Protein AF-A0A9X0L647-F1 (afdb_monomer)

Sequence (159 aa):
MLLALYCLAAAATTEWQEYRSWADMGSYLSLTDFAAWNMASSQQAVLLLTVPSVVLTALVLALFRYLPVSVPRGPLWVVLACHIVVWAAFILARVPLAAVVSQSELVNLLLQSDWMRKLTLLIEAPMAVYMAYRAYGANLWHAQPASLLRTRGNTPAMS

Mean predicted aligned error: 12.25 Å

Organism: Solirubrum puertoriconensis (NCBI:txid1751427)

Radius of gyration: 24.11 Å; Cα contacts (8 Å, |Δi|>4): 67; chains: 1; bounding box: 54×27×94 Å

Nearest PDB structures (foldseek):
  4k0d-assembly1_B  TM=5.404E-01  e=2.323E+00  Anaeromyxobacter dehalogenans 2CP-C
  7w53-assembly1_R  TM=3.813E-01  e=9.396E+00  Homo sapiens

Structure (mmCIF, N/CA/C/O backbone):
data_AF-A0A9X0L647-F1
#
_entry.id   AF-A0A9X0L647-F1
#
loop_
_atom_site.group_PDB
_atom_site.id
_atom_site.type_symbol
_atom_site.label_atom_id
_atom_site.label_alt_id
_atom_site.label_comp_id
_atom_site.label_asym_id
_atom_site.label_entity_id
_atom_site.label_seq_id
_atom_site.pdbx_PDB_ins_code
_atom_site.Cartn_x
_atom_site.Cartn_y
_atom_site.Cartn_z
_atom_site.occupancy
_atom_site.B_iso_or_equiv
_atom_site.auth_seq_id
_atom_site.auth_comp_id
_atom_site.auth_asym_id
_atom_site.auth_atom_id
_atom_site.pdbx_PDB_model_num
ATOM 1 N N . MET A 1 1 ? -5.426 -3.905 11.766 1.00 62.47 1 MET A N 1
ATOM 2 C CA . MET A 1 1 ? -4.130 -3.330 12.193 1.00 62.47 1 MET A CA 1
ATOM 3 C C . MET A 1 1 ? -2.961 -4.213 11.775 1.00 62.47 1 MET A C 1
ATOM 5 O O . MET A 1 1 ? -2.171 -3.749 10.973 1.00 62.47 1 MET A O 1
ATOM 9 N N . LEU A 1 2 ? -2.892 -5.480 12.212 1.00 69.00 2 LEU A N 1
ATOM 10 C CA . LEU A 1 2 ? -1.831 -6.424 11.810 1.00 69.00 2 LEU A CA 1
ATOM 11 C C . LEU A 1 2 ? -1.639 -6.528 10.289 1.00 69.00 2 LEU A C 1
ATOM 13 O O . LEU A 1 2 ? -0.510 -6.449 9.833 1.00 69.00 2 LEU A O 1
ATOM 17 N N . LEU A 1 3 ? -2.721 -6.617 9.504 1.00 60.84 3 LEU A N 1
ATOM 18 C CA . LEU A 1 3 ? -2.606 -6.693 8.043 1.00 60.84 3 LEU A CA 1
ATOM 19 C C . LEU A 1 3 ? -2.092 -5.390 7.404 1.00 60.84 3 LEU A C 1
ATOM 21 O O . LEU A 1 3 ? -1.270 -5.448 6.503 1.00 60.84 3 LEU A O 1
ATOM 25 N N . ALA A 1 4 ? -2.528 -4.223 7.890 1.00 59.56 4 ALA A N 1
ATOM 26 C CA . ALA A 1 4 ? -2.038 -2.931 7.399 1.00 59.56 4 ALA A CA 1
ATOM 27 C C . ALA A 1 4 ? -0.556 -2.720 7.757 1.00 59.56 4 ALA A C 1
ATOM 29 O O . ALA A 1 4 ? 0.229 -2.278 6.927 1.00 59.56 4 ALA A O 1
ATOM 30 N N . LEU A 1 5 ? -0.153 -3.113 8.972 1.00 64.81 5 LEU A N 1
ATOM 31 C CA . LEU A 1 5 ? 1.247 -3.101 9.402 1.00 64.81 5 LEU A CA 1
ATOM 32 C C . LEU A 1 5 ? 2.090 -4.112 8.623 1.00 64.81 5 LEU A C 1
ATOM 34 O O . LEU A 1 5 ? 3.225 -3.810 8.284 1.00 64.81 5 LEU A O 1
ATOM 38 N N . TYR A 1 6 ? 1.533 -5.281 8.304 1.00 66.94 6 TYR A N 1
ATOM 39 C CA . TYR A 1 6 ? 2.175 -6.260 7.433 1.00 66.94 6 TYR A CA 1
ATOM 40 C C . TYR A 1 6 ? 2.363 -5.705 6.020 1.00 66.94 6 TYR A C 1
ATOM 42 O O . TYR A 1 6 ? 3.455 -5.817 5.482 1.00 66.94 6 TYR A O 1
ATOM 50 N N . CYS A 1 7 ? 1.350 -5.054 5.439 1.00 62.91 7 CYS A N 1
ATOM 51 C CA . CYS A 1 7 ? 1.466 -4.438 4.114 1.00 62.91 7 CYS A CA 1
ATOM 52 C C . CYS A 1 7 ? 2.490 -3.294 4.112 1.00 62.91 7 CYS A C 1
ATOM 54 O O . CYS A 1 7 ? 3.290 -3.197 3.186 1.00 62.91 7 CYS A O 1
ATOM 56 N N . LEU A 1 8 ? 2.532 -2.487 5.177 1.00 64.94 8 LEU A N 1
ATOM 57 C CA . LEU A 1 8 ? 3.542 -1.445 5.356 1.00 64.94 8 LEU A CA 1
ATOM 58 C C . LEU A 1 8 ? 4.953 -2.032 5.501 1.00 64.94 8 LEU A C 1
ATOM 60 O O . LEU A 1 8 ? 5.880 -1.563 4.848 1.00 64.94 8 LEU A O 1
ATOM 64 N N . ALA A 1 9 ? 5.119 -3.059 6.337 1.00 65.62 9 ALA A N 1
ATOM 65 C CA . ALA A 1 9 ? 6.399 -3.727 6.544 1.00 65.62 9 ALA A CA 1
ATOM 66 C C . ALA A 1 9 ? 6.879 -4.417 5.263 1.00 65.62 9 ALA A C 1
ATOM 68 O O . ALA A 1 9 ? 8.030 -4.238 4.883 1.00 65.62 9 ALA A O 1
ATOM 69 N N . ALA A 1 10 ? 5.993 -5.133 4.567 1.00 63.88 10 ALA A N 1
ATOM 70 C CA . ALA A 1 10 ? 6.282 -5.754 3.282 1.00 63.88 10 ALA A CA 1
ATOM 71 C C . ALA A 1 10 ? 6.731 -4.698 2.265 1.00 63.88 10 ALA A C 1
ATOM 73 O O . ALA A 1 10 ? 7.796 -4.847 1.668 1.00 63.88 10 ALA A O 1
ATOM 74 N N . ALA A 1 11 ? 5.997 -3.589 2.133 1.00 63.75 11 ALA A N 1
ATOM 75 C CA . ALA A 1 11 ? 6.387 -2.487 1.261 1.00 63.75 11 ALA A CA 1
ATOM 76 C C . ALA A 1 11 ? 7.762 -1.914 1.639 1.00 63.75 11 ALA A C 1
ATOM 78 O O . ALA A 1 11 ? 8.634 -1.832 0.783 1.00 63.75 11 ALA A O 1
ATOM 79 N N . ALA A 1 12 ? 8.010 -1.630 2.921 1.00 66.50 12 ALA A N 1
ATOM 80 C CA . ALA A 1 12 ? 9.297 -1.119 3.394 1.00 66.50 12 ALA A CA 1
ATOM 81 C C . ALA A 1 12 ? 10.462 -2.096 3.145 1.00 66.50 12 ALA A C 1
ATOM 83 O O . ALA A 1 12 ? 11.559 -1.672 2.792 1.00 66.50 12 ALA A O 1
ATOM 84 N N . THR A 1 13 ? 10.244 -3.406 3.296 1.00 69.81 13 THR A N 1
ATOM 85 C CA . THR A 1 13 ? 11.272 -4.416 2.999 1.00 69.81 13 THR A CA 1
ATOM 86 C C . THR A 1 13 ? 11.533 -4.567 1.507 1.0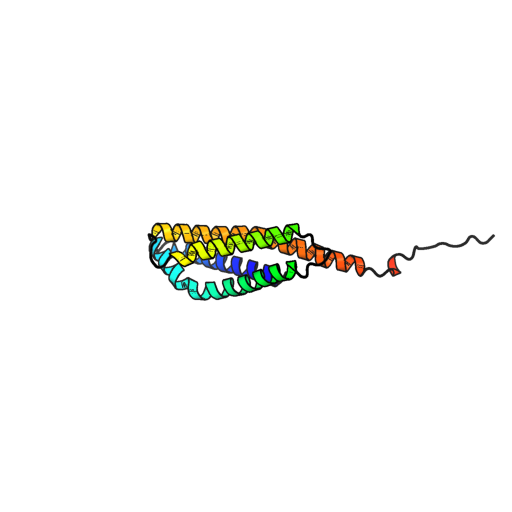0 69.81 13 THR A C 1
ATOM 88 O O . THR A 1 13 ? 12.679 -4.782 1.118 1.00 69.81 13 THR A O 1
ATOM 91 N N . THR A 1 14 ? 10.495 -4.416 0.680 1.00 66.69 14 THR A N 1
ATOM 92 C CA . THR A 1 14 ? 10.632 -4.451 -0.782 1.00 66.69 14 THR A CA 1
ATOM 93 C C . THR A 1 14 ? 11.439 -3.240 -1.243 1.00 66.69 14 THR A C 1
ATOM 95 O O . THR A 1 14 ? 12.410 -3.395 -1.971 1.00 66.69 14 THR A O 1
ATOM 98 N N . GLU A 1 15 ? 11.139 -2.060 -0.695 1.00 65.69 15 GLU A N 1
ATOM 99 C CA . GLU A 1 15 ? 11.904 -0.829 -0.917 1.00 65.69 15 GLU A CA 1
ATOM 100 C C . GLU A 1 15 ? 13.356 -0.944 -0.477 1.00 65.69 15 GLU A C 1
ATOM 102 O O . GLU A 1 15 ? 14.261 -0.531 -1.191 1.00 65.69 15 GLU A O 1
ATOM 107 N N . TRP A 1 16 ? 13.605 -1.515 0.699 1.00 67.44 16 TRP A N 1
ATOM 108 C CA . TRP A 1 16 ? 14.968 -1.703 1.179 1.00 67.44 16 TRP A CA 1
ATOM 109 C C . TRP A 1 16 ? 15.780 -2.615 0.252 1.00 67.44 16 TRP A C 1
ATOM 111 O O . TRP A 1 16 ? 16.954 -2.347 -0.013 1.00 67.44 16 TRP A O 1
ATOM 121 N N . GLN A 1 17 ? 15.162 -3.687 -0.254 1.00 67.94 17 GLN A N 1
ATOM 122 C CA . GLN A 1 17 ? 15.790 -4.568 -1.236 1.00 67.94 17 GLN A CA 1
ATOM 123 C C . GLN A 1 17 ? 16.003 -3.875 -2.583 1.00 67.94 17 GLN A C 1
ATOM 125 O O . GLN A 1 17 ? 17.068 -4.050 -3.171 1.00 67.94 17 GLN A O 1
ATOM 130 N N . GLU A 1 18 ? 15.047 -3.068 -3.043 1.00 67.06 18 GLU A N 1
ATOM 131 C CA . GLU A 1 18 ? 15.184 -2.275 -4.265 1.00 67.06 18 GLU A CA 1
ATOM 132 C C . GLU A 1 18 ? 16.288 -1.221 -4.122 1.00 67.06 18 GLU A C 1
ATOM 134 O O . GLU A 1 18 ? 17.216 -1.208 -4.915 1.00 67.06 18 GLU A O 1
ATOM 139 N N . TYR A 1 19 ? 16.316 -0.413 -3.063 1.00 65.00 19 TYR A N 1
ATOM 140 C CA . TYR A 1 19 ? 17.396 0.558 -2.845 1.00 65.00 19 TYR A CA 1
ATOM 141 C C . TYR A 1 19 ? 18.780 -0.093 -2.763 1.00 65.00 19 TYR A C 1
ATOM 143 O O . TYR A 1 19 ? 19.754 0.464 -3.274 1.00 65.00 19 TYR A O 1
ATOM 151 N N . ARG A 1 20 ? 18.887 -1.276 -2.145 1.00 65.62 20 ARG A N 1
ATOM 152 C CA . ARG A 1 20 ? 20.145 -2.033 -2.144 1.00 65.62 20 ARG A CA 1
ATOM 153 C C . ARG A 1 20 ? 20.520 -2.542 -3.526 1.00 65.62 20 ARG A C 1
ATOM 155 O O . ARG A 1 20 ? 21.684 -2.424 -3.893 1.00 65.62 20 ARG A O 1
ATOM 162 N N . SER A 1 21 ? 19.569 -3.076 -4.290 1.00 65.50 21 SER A N 1
ATOM 163 C CA . SER A 1 21 ? 19.853 -3.525 -5.652 1.00 65.50 21 SER A CA 1
ATOM 164 C C . SER A 1 21 ? 20.239 -2.351 -6.551 1.00 65.50 21 SER A C 1
ATOM 166 O O . SER A 1 21 ? 21.166 -2.488 -7.335 1.00 65.50 21 SER A O 1
ATOM 168 N N . TRP A 1 22 ? 19.640 -1.170 -6.378 1.00 65.38 22 TRP A N 1
ATOM 169 C CA . TRP A 1 22 ? 20.013 0.048 -7.105 1.00 65.38 22 TRP A CA 1
ATOM 170 C C . TRP A 1 22 ? 21.437 0.502 -6.776 1.00 65.38 22 TRP A C 1
ATOM 172 O O . TRP A 1 22 ? 22.185 0.870 -7.680 1.00 65.38 22 TRP A O 1
ATOM 182 N N . ALA A 1 23 ? 21.817 0.470 -5.495 1.00 67.69 23 ALA A N 1
ATOM 183 C CA . ALA A 1 23 ? 23.158 0.846 -5.056 1.00 67.69 23 ALA A CA 1
ATOM 184 C C . ALA A 1 23 ? 24.237 -0.110 -5.592 1.00 67.69 23 ALA A C 1
ATOM 186 O O . ALA A 1 23 ? 25.299 0.354 -6.002 1.00 67.69 23 ALA A O 1
ATOM 187 N N . ASP A 1 24 ? 23.951 -1.415 -5.635 1.00 70.38 24 ASP A N 1
ATOM 188 C CA . ASP A 1 24 ? 24.866 -2.419 -6.193 1.00 70.38 24 ASP A CA 1
ATOM 189 C C . ASP A 1 24 ? 24.887 -2.413 -7.729 1.00 70.38 24 ASP A C 1
ATOM 191 O O . ASP A 1 24 ? 25.919 -2.686 -8.327 1.00 70.38 24 ASP A O 1
ATOM 195 N N . MET A 1 25 ? 23.772 -2.119 -8.400 1.00 67.25 25 MET A N 1
ATOM 196 C CA . MET A 1 25 ? 23.664 -2.243 -9.861 1.00 67.25 25 MET A CA 1
ATOM 197 C C . MET A 1 25 ? 23.998 -0.959 -10.618 1.00 67.25 25 MET A C 1
ATOM 199 O O . MET A 1 25 ? 24.391 -1.029 -11.783 1.00 67.25 25 MET A O 1
ATOM 203 N N . GLY A 1 26 ? 23.881 0.208 -9.978 1.00 64.00 26 GLY A N 1
ATOM 204 C CA . GLY A 1 26 ? 24.077 1.511 -10.623 1.00 64.00 26 GLY A CA 1
ATOM 205 C C . GLY A 1 26 ? 25.490 1.753 -11.167 1.00 64.00 26 GLY A C 1
ATOM 206 O O . GLY A 1 26 ? 25.680 2.626 -12.008 1.00 64.00 26 GLY A O 1
ATOM 207 N N . SER A 1 27 ? 26.478 0.978 -10.721 1.00 70.44 27 SER A N 1
ATOM 208 C CA . SER A 1 27 ? 27.868 1.034 -11.185 1.00 70.44 27 SER A CA 1
ATOM 209 C C . SER A 1 27 ? 28.155 0.154 -12.409 1.00 70.44 27 SER A C 1
ATOM 211 O O . SER A 1 27 ? 29.192 0.354 -13.043 1.00 70.44 27 SER A O 1
ATOM 213 N N . TYR A 1 28 ? 27.275 -0.794 -12.763 1.00 72.75 28 TYR A N 1
ATOM 214 C CA . TYR A 1 28 ? 27.551 -1.795 -13.811 1.00 72.75 28 TYR A CA 1
ATOM 215 C C . TYR A 1 28 ? 26.424 -1.986 -14.840 1.00 72.75 28 TYR A C 1
ATOM 217 O O . TYR A 1 28 ? 26.662 -2.604 -15.876 1.00 72.75 28 TYR A O 1
ATOM 225 N N . LEU A 1 29 ? 25.210 -1.486 -14.581 1.00 74.44 29 LEU A N 1
ATOM 226 C CA . LEU A 1 29 ? 24.047 -1.627 -15.463 1.00 74.44 29 LEU A CA 1
ATOM 227 C C . LEU A 1 29 ? 23.594 -0.273 -16.013 1.00 74.44 29 LEU A C 1
ATOM 229 O O . LEU A 1 29 ? 23.500 0.717 -15.287 1.00 74.44 29 LEU A O 1
ATOM 233 N N . SER A 1 30 ? 23.260 -0.242 -17.305 1.00 76.25 30 SER A N 1
ATOM 234 C CA . SER A 1 30 ? 22.558 0.898 -17.891 1.00 76.25 30 SER A CA 1
ATOM 235 C C . SER A 1 30 ? 21.128 0.991 -17.330 1.00 76.25 30 SER A C 1
ATOM 237 O O . SER A 1 30 ? 20.536 -0.016 -16.939 1.00 76.25 30 SER A O 1
ATOM 239 N N . LEU A 1 31 ? 20.533 2.191 -17.323 1.00 68.38 31 LEU A N 1
ATOM 240 C CA . LEU A 1 31 ? 19.134 2.414 -16.902 1.00 68.38 31 LEU A CA 1
ATOM 241 C C . LEU A 1 31 ? 18.134 1.491 -17.627 1.00 68.38 31 LEU A C 1
ATOM 243 O O . LEU A 1 31 ? 17.144 1.053 -17.043 1.00 68.38 31 LEU A O 1
ATOM 247 N N . THR A 1 32 ? 18.406 1.178 -18.894 1.00 67.69 32 THR A N 1
ATOM 248 C CA . THR A 1 32 ? 17.612 0.268 -19.728 1.00 67.69 32 THR A CA 1
ATOM 249 C C . THR A 1 32 ? 17.732 -1.189 -19.292 1.00 67.69 32 THR A C 1
ATOM 251 O O . THR A 1 32 ? 16.714 -1.869 -19.157 1.00 67.69 32 THR A O 1
ATOM 254 N N . ASP A 1 33 ? 18.945 -1.660 -19.003 1.00 70.94 33 ASP A N 1
ATOM 255 C CA . ASP A 1 33 ? 19.161 -3.036 -18.540 1.00 70.94 33 ASP A CA 1
ATOM 256 C C . ASP A 1 33 ? 18.598 -3.236 -17.130 1.00 70.94 33 ASP A C 1
ATOM 258 O O . ASP A 1 33 ? 18.047 -4.289 -16.810 1.00 70.94 33 ASP A O 1
ATOM 262 N N . PHE A 1 34 ? 18.655 -2.188 -16.306 1.00 68.94 34 PHE A N 1
ATOM 263 C CA . PHE A 1 34 ? 18.034 -2.164 -14.991 1.00 68.94 34 PHE A CA 1
ATOM 264 C C . PHE A 1 34 ? 16.506 -2.312 -15.071 1.00 68.94 34 PHE A C 1
ATOM 266 O O . PHE A 1 34 ? 15.917 -3.119 -14.352 1.00 68.94 34 PHE A O 1
ATOM 273 N N . ALA A 1 35 ? 15.853 -1.585 -15.981 1.00 67.12 35 ALA A N 1
ATOM 274 C CA . ALA A 1 35 ? 14.412 -1.691 -16.199 1.00 67.12 35 ALA A CA 1
ATOM 275 C C . ALA A 1 35 ? 13.997 -3.091 -16.680 1.00 67.12 35 ALA A C 1
ATOM 277 O O . ALA A 1 35 ? 13.010 -3.648 -16.193 1.00 67.12 35 ALA A O 1
ATOM 278 N N . ALA A 1 36 ? 14.773 -3.679 -17.595 1.00 70.56 36 ALA A N 1
ATOM 279 C CA . ALA A 1 36 ? 14.551 -5.037 -18.081 1.00 70.56 36 ALA A CA 1
ATOM 280 C C . ALA A 1 36 ? 14.733 -6.084 -16.967 1.00 70.56 36 ALA A C 1
ATOM 282 O O . ALA A 1 36 ? 13.895 -6.977 -16.818 1.00 70.56 36 ALA A O 1
ATOM 283 N N . TRP A 1 37 ? 15.773 -5.942 -16.138 1.00 71.38 37 TRP A N 1
ATOM 284 C CA . TRP A 1 37 ? 16.008 -6.800 -14.976 1.00 71.38 37 TRP A CA 1
ATOM 285 C C . TRP A 1 37 ? 14.879 -6.692 -13.945 1.00 71.38 37 TRP A C 1
ATOM 287 O O . TRP A 1 37 ? 14.360 -7.712 -13.489 1.00 71.38 37 TRP A O 1
ATOM 297 N N . ASN A 1 38 ? 14.438 -5.473 -13.623 1.00 67.12 38 ASN A N 1
ATOM 298 C CA . ASN A 1 38 ? 13.369 -5.248 -12.654 1.00 67.12 38 ASN A CA 1
ATOM 299 C C . ASN A 1 38 ? 12.030 -5.828 -13.156 1.00 67.12 38 ASN A C 1
ATOM 301 O O . ASN A 1 38 ? 11.312 -6.505 -12.420 1.00 67.12 38 ASN A O 1
ATOM 305 N N . MET A 1 39 ? 11.730 -5.672 -14.450 1.00 66.44 39 MET A N 1
ATOM 306 C CA . MET A 1 39 ? 10.568 -6.297 -15.092 1.00 66.44 39 MET A CA 1
ATOM 307 C C . MET A 1 39 ? 10.608 -7.831 -14.993 1.00 66.44 39 MET A C 1
ATOM 309 O O . MET A 1 39 ? 9.593 -8.431 -14.628 1.00 66.44 39 MET A O 1
ATOM 313 N N . ALA A 1 40 ? 11.766 -8.452 -15.245 1.00 67.75 40 ALA A N 1
ATOM 314 C CA . ALA A 1 40 ? 11.955 -9.905 -15.188 1.00 67.75 40 ALA A CA 1
ATOM 315 C C . ALA A 1 40 ? 11.916 -10.474 -13.755 1.00 67.75 40 ALA A C 1
ATOM 317 O O . ALA A 1 40 ? 11.349 -11.540 -13.526 1.00 67.75 40 ALA A O 1
ATOM 318 N N . SER A 1 41 ? 12.470 -9.748 -12.782 1.00 62.50 41 SER A N 1
ATOM 319 C CA . SER A 1 41 ? 12.499 -10.122 -11.359 1.00 62.50 41 SER A CA 1
ATOM 320 C C . SER A 1 41 ? 11.131 -9.958 -10.669 1.00 62.50 41 SER A C 1
ATOM 322 O O . SER A 1 41 ? 10.795 -10.679 -9.727 1.00 62.50 41 SER A O 1
ATOM 324 N N . SER A 1 42 ? 10.284 -9.046 -11.164 1.00 57.41 42 SER A N 1
ATOM 325 C CA . SER A 1 42 ? 9.077 -8.604 -10.448 1.00 57.41 42 SER A CA 1
ATOM 326 C C . SER A 1 42 ? 7.958 -9.643 -10.274 1.00 57.41 42 SER A C 1
ATOM 328 O O . SER A 1 42 ? 7.045 -9.405 -9.484 1.00 57.41 42 SER A O 1
ATOM 330 N N . GLN A 1 43 ? 7.981 -10.795 -10.956 1.00 58.09 43 GLN A N 1
ATOM 331 C CA . GLN A 1 43 ? 6.845 -11.736 -10.940 1.00 58.09 43 GLN A CA 1
ATOM 332 C C . GLN A 1 43 ? 6.528 -12.319 -9.552 1.00 58.09 43 GLN A C 1
ATOM 334 O O . GLN A 1 43 ? 5.354 -12.459 -9.209 1.00 58.09 43 GLN A O 1
ATOM 339 N N . GLN A 1 44 ? 7.536 -12.629 -8.731 1.00 57.34 44 GLN A N 1
ATOM 340 C CA . GLN A 1 44 ? 7.301 -13.195 -7.393 1.00 57.34 44 GLN A CA 1
ATOM 341 C C . GLN A 1 44 ? 6.914 -12.122 -6.365 1.00 57.34 44 GLN A C 1
ATOM 343 O O . GLN A 1 44 ? 6.026 -12.345 -5.540 1.00 57.34 44 GLN A O 1
ATOM 348 N N . ALA A 1 45 ? 7.513 -10.931 -6.458 1.00 57.16 45 ALA A N 1
A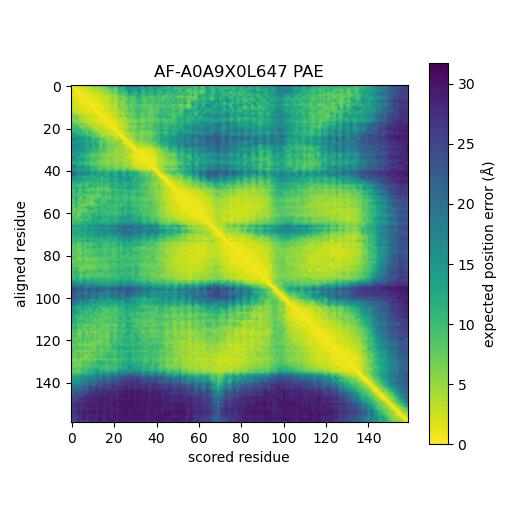TOM 349 C CA . ALA A 1 45 ? 7.204 -9.802 -5.580 1.00 57.16 45 ALA A CA 1
ATOM 350 C C . ALA A 1 45 ? 5.766 -9.285 -5.776 1.00 57.16 45 ALA A C 1
ATOM 352 O O . ALA A 1 45 ? 5.113 -8.877 -4.814 1.00 57.16 45 ALA A O 1
ATOM 353 N N . VAL A 1 46 ? 5.238 -9.362 -7.005 1.00 64.06 46 VAL A N 1
ATOM 354 C CA . VAL A 1 46 ? 3.856 -8.970 -7.319 1.00 64.06 46 VAL A CA 1
ATOM 355 C C . VAL A 1 46 ? 2.854 -9.793 -6.513 1.00 64.06 46 VAL A C 1
ATOM 357 O O . VAL A 1 46 ? 1.989 -9.216 -5.869 1.00 64.06 46 VAL A O 1
ATOM 360 N N . LEU A 1 47 ? 2.978 -11.120 -6.457 1.00 66.62 47 LEU A N 1
ATOM 361 C CA . LEU A 1 47 ? 2.019 -11.944 -5.706 1.00 66.62 47 LEU A CA 1
ATOM 362 C C . LEU A 1 47 ? 2.056 -11.659 -4.198 1.00 66.62 47 LEU A C 1
ATOM 364 O O . LEU A 1 47 ? 1.003 -11.555 -3.567 1.00 66.62 47 LEU A O 1
ATOM 368 N N . LEU A 1 48 ? 3.255 -11.471 -3.643 1.00 68.00 48 LEU A N 1
ATOM 369 C CA . LEU A 1 48 ? 3.470 -11.184 -2.223 1.00 68.00 48 LEU A CA 1
ATOM 370 C C . LEU A 1 48 ? 2.902 -9.834 -1.770 1.00 68.00 48 LEU A C 1
ATOM 372 O O . LEU A 1 48 ? 2.587 -9.690 -0.594 1.00 68.00 48 LEU A O 1
ATOM 376 N N . LEU A 1 49 ? 2.729 -8.867 -2.673 1.00 66.19 49 LEU A N 1
ATOM 377 C CA . LEU A 1 49 ? 2.170 -7.547 -2.354 1.00 66.19 49 LEU A CA 1
ATOM 378 C C . LEU A 1 49 ? 0.724 -7.389 -2.827 1.00 66.19 49 LEU A C 1
A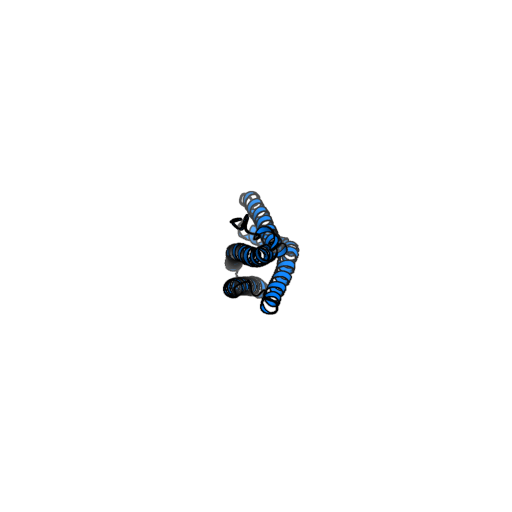TOM 380 O O . LEU A 1 49 ? -0.109 -6.835 -2.106 1.00 66.19 49 LEU A O 1
ATOM 384 N N . THR A 1 50 ? 0.394 -7.901 -4.010 1.00 73.69 50 THR A N 1
ATOM 385 C CA . THR A 1 50 ? -0.944 -7.790 -4.594 1.00 73.69 50 THR A CA 1
ATOM 386 C C . THR A 1 50 ? -1.957 -8.601 -3.798 1.00 73.69 50 THR A C 1
ATOM 388 O O . THR A 1 50 ? -3.025 -8.073 -3.499 1.00 73.69 50 THR A O 1
ATOM 391 N N . VAL A 1 51 ? -1.642 -9.837 -3.387 1.00 75.19 51 VAL A N 1
ATOM 392 C CA . VAL A 1 51 ? -2.597 -10.666 -2.629 1.00 75.19 51 VAL A CA 1
ATOM 393 C C . VAL A 1 51 ? -2.966 -10.010 -1.288 1.00 75.19 51 VAL A C 1
ATOM 395 O O . VAL A 1 51 ? -4.161 -9.803 -1.056 1.00 75.19 51 VAL A O 1
ATOM 398 N N . PRO A 1 52 ? -2.013 -9.583 -0.433 1.00 74.56 52 PRO A N 1
ATOM 399 C CA . PRO A 1 52 ? -2.354 -8.850 0.787 1.00 74.56 52 PRO A CA 1
ATOM 400 C C . PRO A 1 52 ? -3.098 -7.540 0.524 1.00 74.56 52 PRO A C 1
ATOM 402 O O . PRO A 1 52 ? -4.023 -7.224 1.267 1.00 74.56 52 PRO A O 1
ATOM 405 N N . SER A 1 53 ? -2.766 -6.815 -0.549 1.00 75.25 53 SER A N 1
ATOM 406 C CA . SER A 1 53 ? -3.451 -5.566 -0.914 1.00 75.25 53 SER A CA 1
ATOM 407 C C . SER A 1 53 ? -4.910 -5.793 -1.326 1.00 75.25 53 SER A C 1
ATOM 409 O O . SER A 1 53 ? -5.791 -5.016 -0.950 1.00 75.25 53 SER A O 1
ATOM 411 N N . VAL A 1 54 ? -5.210 -6.880 -2.049 1.00 82.06 54 VAL A N 1
ATOM 412 C CA . VAL A 1 54 ? -6.592 -7.288 -2.366 1.00 82.06 54 VAL A CA 1
ATOM 413 C C . VAL A 1 54 ? -7.354 -7.608 -1.085 1.00 82.06 54 VAL A C 1
ATOM 415 O O . VAL A 1 54 ? -8.454 -7.093 -0.881 1.00 82.06 54 VAL A O 1
ATOM 418 N N . VAL A 1 55 ? -6.758 -8.405 -0.193 1.00 82.62 55 VAL A N 1
ATOM 419 C CA . VAL A 1 55 ? -7.373 -8.758 1.095 1.00 82.62 55 VAL A CA 1
ATOM 420 C C . VAL A 1 55 ? -7.617 -7.505 1.938 1.00 82.62 55 VAL A C 1
ATOM 422 O O . VAL A 1 55 ? -8.700 -7.340 2.495 1.00 82.62 55 VAL A O 1
ATOM 425 N N . LEU A 1 56 ? -6.653 -6.586 1.990 1.00 80.31 56 LEU A N 1
ATOM 426 C CA . LEU A 1 56 ? -6.779 -5.321 2.707 1.00 80.31 56 LEU A CA 1
ATOM 427 C C . LEU A 1 56 ? -7.909 -4.464 2.128 1.00 80.31 56 LEU A C 1
ATOM 429 O O . LEU A 1 56 ? -8.735 -3.961 2.884 1.00 80.31 56 LEU A O 1
ATOM 433 N N . THR A 1 57 ? -8.016 -4.381 0.798 1.00 85.12 57 THR A N 1
ATOM 434 C CA . THR A 1 57 ? -9.115 -3.679 0.114 1.00 85.12 57 THR A CA 1
ATOM 435 C C . THR A 1 57 ? -10.471 -4.278 0.490 1.00 85.12 57 THR A C 1
ATOM 437 O O . THR A 1 57 ? -11.391 -3.549 0.859 1.00 85.12 57 THR A O 1
ATOM 440 N N . ALA A 1 58 ? -10.592 -5.607 0.468 1.00 85.75 58 ALA A N 1
ATOM 441 C CA . ALA A 1 58 ? -11.819 -6.296 0.858 1.00 85.75 58 ALA A CA 1
ATOM 442 C C . ALA A 1 58 ? -12.192 -6.027 2.326 1.00 85.75 58 ALA A C 1
ATOM 444 O O . ALA A 1 58 ? -13.362 -5.802 2.634 1.00 85.75 58 ALA A O 1
ATOM 445 N N . LEU A 1 59 ? -11.210 -5.985 3.231 1.00 82.00 59 LEU A N 1
ATOM 446 C CA . LEU A 1 59 ? -11.439 -5.654 4.639 1.00 82.00 59 LEU A CA 1
ATOM 447 C C . LEU A 1 59 ? -11.860 -4.196 4.846 1.00 82.00 59 LEU A C 1
ATOM 449 O O . LEU A 1 59 ? -12.733 -3.940 5.673 1.00 82.00 59 LEU A O 1
ATOM 453 N N . VAL A 1 60 ? -11.291 -3.245 4.100 1.00 84.69 60 VAL A N 1
ATOM 454 C CA . VAL A 1 60 ? -11.723 -1.836 4.127 1.00 84.69 60 VAL A CA 1
ATOM 455 C C . VAL A 1 60 ? -13.180 -1.718 3.675 1.00 84.69 60 VAL A C 1
ATOM 457 O O . VAL 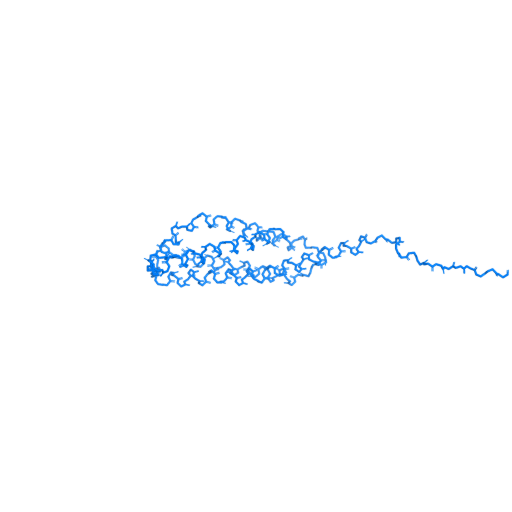A 1 60 ? -13.979 -1.058 4.339 1.00 84.69 60 VAL A O 1
ATOM 460 N N . LEU A 1 61 ? -13.566 -2.421 2.607 1.00 86.81 61 LEU A N 1
ATOM 461 C CA . LEU A 1 61 ? -14.958 -2.476 2.148 1.00 86.81 61 LEU A CA 1
ATOM 462 C C . LEU A 1 61 ? -15.880 -3.150 3.177 1.00 86.81 61 LEU A C 1
ATOM 464 O O . LEU A 1 61 ? -16.987 -2.673 3.425 1.00 86.81 61 LEU A O 1
ATOM 468 N N . ALA A 1 62 ? -15.427 -4.216 3.838 1.00 85.44 62 ALA A N 1
ATOM 469 C CA . ALA A 1 62 ? -16.178 -4.848 4.920 1.00 85.44 62 ALA A CA 1
ATOM 470 C C . ALA A 1 62 ? -16.355 -3.901 6.121 1.00 85.44 62 ALA A C 1
ATOM 472 O O . ALA A 1 62 ? -17.438 -3.837 6.705 1.00 85.44 62 ALA A O 1
ATOM 473 N N . LEU A 1 63 ? -15.336 -3.105 6.456 1.00 81.31 63 LEU A N 1
ATOM 474 C CA . LEU A 1 63 ? -15.406 -2.090 7.509 1.00 81.31 63 LEU A CA 1
ATOM 475 C C . LEU A 1 63 ? -16.443 -1.006 7.206 1.00 81.31 63 LEU A C 1
ATOM 477 O O . LEU A 1 63 ? -17.059 -0.516 8.144 1.00 81.31 63 LEU A O 1
ATOM 481 N N . PHE A 1 64 ? -16.718 -0.676 5.940 1.00 83.50 64 PHE A N 1
ATOM 482 C CA . PHE A 1 64 ? -17.837 0.216 5.601 1.00 83.50 64 PHE A CA 1
ATOM 483 C C . PHE A 1 64 ? -19.188 -0.360 6.038 1.00 83.50 64 PHE A C 1
ATOM 485 O O . PHE A 1 64 ? -20.072 0.390 6.458 1.00 83.50 64 PHE A O 1
ATOM 492 N N . ARG A 1 65 ? -19.350 -1.688 5.973 1.00 84.38 65 ARG A N 1
ATOM 493 C CA . ARG A 1 65 ? -20.593 -2.371 6.351 1.00 84.38 65 ARG A CA 1
ATOM 494 C C . ARG A 1 65 ? -20.711 -2.628 7.852 1.00 84.38 65 ARG A C 1
ATOM 496 O O . ARG A 1 65 ? -21.825 -2.557 8.376 1.00 84.38 65 ARG A O 1
ATOM 503 N N . TYR A 1 66 ? -19.591 -2.922 8.511 1.00 82.94 66 TYR A N 1
ATOM 504 C CA . TYR A 1 66 ? -19.512 -3.351 9.913 1.00 82.94 66 TYR A CA 1
ATOM 505 C C . TYR A 1 66 ? -18.791 -2.335 10.814 1.00 82.94 66 TYR A C 1
ATOM 507 O O . TYR A 1 66 ? -18.164 -2.713 11.803 1.00 82.94 66 TYR A O 1
ATOM 515 N N . LEU A 1 67 ? -18.841 -1.047 10.462 1.00 77.62 67 LEU A N 1
ATOM 516 C CA . LEU A 1 67 ? -18.074 -0.014 11.153 1.00 77.62 67 LEU A CA 1
ATOM 517 C C . LEU A 1 67 ? -18.484 0.092 12.635 1.00 77.62 67 LEU A C 1
ATOM 519 O O . LEU A 1 67 ? -19.667 0.306 12.918 1.00 77.62 67 LEU A O 1
ATOM 523 N N . PRO A 1 68 ? -17.535 0.018 13.587 1.00 75.19 68 PRO A N 1
ATOM 524 C CA . PRO A 1 68 ? -17.818 0.318 14.984 1.00 75.19 68 PRO A CA 1
ATOM 525 C C . PRO A 1 68 ? -18.275 1.773 15.127 1.00 75.19 68 PRO A C 1
ATOM 527 O O . PRO A 1 68 ? -17.675 2.671 14.539 1.00 75.19 68 PRO A O 1
ATOM 530 N N . VAL A 1 69 ? -19.287 2.029 15.962 1.00 79.94 69 VAL A N 1
ATOM 531 C CA . VAL A 1 69 ? -19.847 3.381 16.186 1.00 79.94 69 VAL A CA 1
ATOM 532 C C . VAL A 1 69 ? -18.785 4.383 16.677 1.00 79.94 69 VAL A C 1
ATOM 534 O O . VAL A 1 69 ? -18.897 5.584 16.446 1.00 79.94 69 VAL A O 1
ATOM 537 N N . SER A 1 70 ? -17.719 3.896 17.317 1.00 76.00 70 SER A N 1
ATOM 538 C CA . SER A 1 70 ? -16.600 4.697 17.825 1.00 76.00 70 SER A CA 1
ATOM 539 C C . SER A 1 70 ? -15.643 5.227 16.746 1.00 76.00 70 SER A C 1
ATOM 541 O O . SER A 1 70 ? -14.859 6.148 17.020 1.00 76.00 70 SER A O 1
ATOM 543 N N . VAL A 1 71 ? -15.692 4.676 15.528 1.00 76.69 71 VAL A N 1
ATOM 544 C CA . VAL A 1 71 ? -14.783 5.021 14.430 1.00 76.69 71 VAL A CA 1
ATOM 545 C C . VAL A 1 71 ? -15.465 6.014 13.479 1.00 76.69 71 VAL A C 1
ATOM 547 O O . VAL A 1 71 ? -16.509 5.700 12.904 1.00 76.69 71 VAL A O 1
ATOM 550 N N . PRO A 1 72 ? -14.899 7.218 13.270 1.00 81.88 72 PRO A N 1
ATOM 551 C CA . PRO A 1 72 ? -15.452 8.168 12.313 1.00 81.88 72 PRO A CA 1
ATOM 552 C C . PRO A 1 72 ? -15.320 7.640 10.877 1.00 81.88 72 PRO A C 1
ATOM 554 O O . PRO A 1 72 ? -14.317 7.033 10.511 1.00 81.88 72 PRO A O 1
ATOM 557 N N . ARG A 1 73 ? -16.319 7.922 10.032 1.00 84.69 73 ARG A N 1
ATOM 558 C CA . ARG A 1 73 ? -16.335 7.489 8.620 1.00 84.69 73 ARG A CA 1
ATOM 559 C C . ARG A 1 73 ? -15.314 8.214 7.737 1.00 84.69 73 ARG A C 1
ATOM 561 O O . ARG A 1 73 ? -14.937 7.683 6.702 1.00 84.69 73 ARG A O 1
ATOM 568 N N . GLY A 1 74 ? -14.868 9.410 8.132 1.00 87.38 74 GLY A N 1
ATOM 569 C CA . GLY A 1 74 ? -13.927 10.229 7.355 1.00 87.38 74 GLY A CA 1
ATOM 570 C C . GLY A 1 74 ? -12.614 9.503 7.022 1.00 87.38 74 GLY A C 1
ATOM 571 O O . GLY A 1 74 ? -12.322 9.322 5.843 1.00 87.38 74 GLY A O 1
ATOM 572 N N . PRO A 1 75 ? -11.859 9.009 8.023 1.00 85.38 75 PRO A N 1
ATOM 573 C CA . PRO A 1 75 ? -10.643 8.225 7.788 1.00 85.38 75 PRO A CA 1
ATOM 574 C C . PRO A 1 75 ? -10.854 6.999 6.894 1.00 85.38 75 PRO A C 1
ATOM 576 O O . PRO A 1 75 ? -9.984 6.665 6.098 1.00 85.38 75 PRO A O 1
ATOM 579 N N . LEU A 1 76 ? -12.023 6.359 6.978 1.00 84.88 76 LEU A N 1
ATOM 580 C CA . LEU A 1 76 ? -12.359 5.201 6.152 1.00 84.88 76 LEU A CA 1
ATOM 581 C C . LEU A 1 76 ? -12.459 5.571 4.660 1.00 84.88 76 LEU A C 1
ATOM 583 O O . LEU A 1 76 ? -11.975 4.833 3.806 1.00 84.88 76 LEU A O 1
ATOM 587 N N . TRP A 1 77 ? -13.030 6.739 4.349 1.00 88.94 77 TRP A N 1
ATOM 588 C CA . TRP A 1 77 ? -13.054 7.286 2.989 1.00 88.94 77 TRP A CA 1
ATOM 589 C C . TRP A 1 77 ? -11.665 7.661 2.479 1.00 88.94 77 TRP A C 1
ATOM 591 O O . TRP A 1 77 ? -11.366 7.410 1.315 1.00 88.94 77 TRP A O 1
ATOM 601 N N . VAL A 1 78 ? -10.806 8.217 3.339 1.00 88.31 78 VAL A N 1
ATOM 602 C CA . VAL A 1 78 ? -9.414 8.540 2.980 1.00 88.31 78 VAL A CA 1
ATOM 603 C C . VAL A 1 78 ? -8.643 7.271 2.620 1.00 88.31 78 VAL A C 1
ATOM 605 O O . VAL A 1 78 ? -7.970 7.233 1.592 1.00 88.31 78 VAL A O 1
ATOM 608 N N . VAL A 1 79 ? -8.787 6.212 3.421 1.00 86.06 79 VAL A N 1
ATOM 609 C CA . VAL A 1 79 ? -8.181 4.905 3.133 1.00 86.06 79 VAL A CA 1
ATOM 610 C C . VAL A 1 79 ? -8.733 4.330 1.829 1.00 86.06 79 VAL A C 1
ATOM 612 O O . VAL A 1 79 ? -7.961 3.931 0.965 1.00 86.06 79 VAL A O 1
ATOM 615 N N . LEU A 1 80 ? -10.050 4.363 1.614 1.00 88.00 80 LEU A N 1
ATOM 616 C CA . LEU A 1 80 ? -10.637 3.880 0.362 1.00 88.00 80 LEU A CA 1
ATOM 617 C C . LEU A 1 80 ? -10.121 4.649 -0.864 1.00 88.00 80 LEU A C 1
ATOM 619 O O . LEU A 1 80 ? -9.805 4.035 -1.881 1.00 88.00 80 LEU A O 1
ATOM 623 N N . ALA A 1 81 ? -9.986 5.973 -0.767 1.00 89.31 81 ALA A N 1
ATOM 624 C CA . ALA A 1 81 ? -9.404 6.787 -1.828 1.00 89.31 81 ALA A CA 1
ATOM 625 C C . ALA A 1 81 ? -7.951 6.379 -2.122 1.00 89.31 81 ALA A C 1
ATOM 627 O O . ALA A 1 81 ? -7.585 6.255 -3.290 1.00 89.31 81 ALA A O 1
ATOM 628 N N . CYS A 1 82 ? -7.149 6.089 -1.090 1.00 86.94 82 CYS A N 1
ATOM 629 C CA . CYS A 1 82 ? -5.787 5.574 -1.262 1.00 86.94 82 CYS A CA 1
ATOM 630 C C . CYS A 1 82 ? -5.784 4.257 -2.048 1.00 86.94 82 CYS A C 1
ATOM 632 O O . CYS A 1 82 ? -5.050 4.133 -3.025 1.00 86.94 82 CYS A O 1
ATOM 634 N N . HIS A 1 83 ? -6.662 3.313 -1.699 1.00 86.12 83 HIS A N 1
ATOM 635 C CA . HIS A 1 83 ? -6.793 2.053 -2.432 1.00 86.12 83 HIS A CA 1
ATOM 636 C C . HIS A 1 83 ? -7.188 2.273 -3.896 1.00 86.12 83 HIS A C 1
ATOM 638 O O . HIS A 1 83 ? -6.600 1.657 -4.782 1.00 86.12 83 HIS A O 1
ATOM 644 N N . ILE A 1 84 ? -8.149 3.160 -4.172 1.00 88.94 84 ILE A N 1
ATOM 645 C CA . ILE A 1 84 ? -8.567 3.481 -5.545 1.00 88.94 84 ILE A CA 1
ATOM 646 C C . ILE A 1 84 ? -7.388 4.036 -6.350 1.00 88.94 84 ILE A C 1
ATOM 648 O O . ILE A 1 84 ? -7.165 3.596 -7.475 1.00 88.94 84 ILE A O 1
ATOM 652 N N . VAL A 1 85 ? -6.609 4.956 -5.775 1.00 87.31 85 VAL A N 1
ATOM 653 C CA . VAL A 1 85 ? -5.428 5.537 -6.430 1.00 87.31 85 VAL A CA 1
ATOM 654 C C . VAL A 1 85 ? -4.366 4.471 -6.705 1.00 87.31 85 VAL A C 1
ATOM 656 O O . VAL A 1 85 ? -3.835 4.431 -7.813 1.00 87.31 85 VAL A O 1
ATOM 659 N N . VAL A 1 86 ? -4.088 3.578 -5.749 1.00 83.31 86 VAL A N 1
ATOM 660 C CA . VAL A 1 86 ? -3.133 2.469 -5.930 1.00 83.31 86 VAL A CA 1
ATOM 661 C C . VAL A 1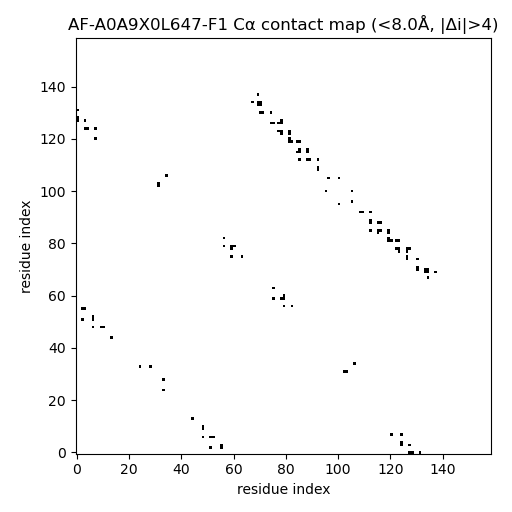 86 ? -3.588 1.523 -7.034 1.00 83.31 86 VAL A C 1
ATOM 663 O O . VAL A 1 86 ? -2.796 1.181 -7.910 1.00 83.31 86 VAL A O 1
ATOM 666 N N . TRP A 1 87 ? -4.858 1.115 -7.029 1.00 85.25 87 TRP A N 1
ATOM 667 C CA . TRP A 1 87 ? -5.399 0.219 -8.050 1.00 85.25 87 TRP A CA 1
ATOM 668 C C . TRP A 1 87 ? -5.425 0.872 -9.430 1.00 85.25 87 TRP A C 1
ATOM 670 O O . TRP A 1 87 ? -5.054 0.227 -10.409 1.00 85.25 87 TRP A O 1
ATOM 680 N N . ALA A 1 88 ? -5.788 2.153 -9.516 1.00 84.62 88 ALA A N 1
ATOM 681 C CA . ALA A 1 88 ? -5.726 2.911 -10.759 1.00 84.62 88 ALA A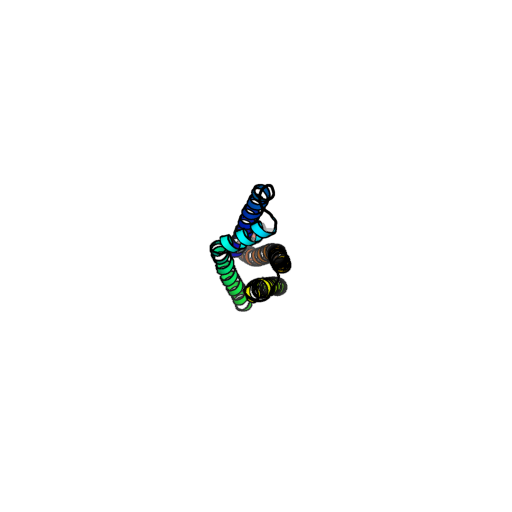 CA 1
ATOM 682 C C . ALA A 1 88 ? -4.287 2.996 -11.283 1.00 84.62 88 ALA A C 1
ATOM 684 O O . ALA A 1 88 ? -4.052 2.692 -12.448 1.00 84.62 88 ALA A O 1
ATOM 685 N N . ALA A 1 89 ? -3.318 3.326 -10.422 1.00 81.06 89 ALA A N 1
ATOM 686 C CA . ALA A 1 89 ? -1.902 3.359 -10.783 1.00 81.06 89 ALA A CA 1
ATOM 687 C C . ALA A 1 89 ? -1.408 1.991 -11.258 1.00 81.06 89 ALA A C 1
ATOM 689 O O . ALA A 1 89 ? -0.751 1.906 -12.287 1.00 81.06 89 ALA A O 1
ATOM 690 N N . PHE A 1 90 ? -1.764 0.916 -10.552 1.00 77.62 90 PHE A N 1
ATOM 691 C CA . PHE A 1 90 ? -1.388 -0.446 -10.920 1.00 77.62 90 PHE A CA 1
ATOM 692 C C . PHE A 1 90 ? -1.955 -0.842 -12.287 1.00 77.62 90 PHE A C 1
ATOM 694 O O . PHE A 1 90 ? -1.217 -1.341 -13.132 1.00 77.62 90 PHE A O 1
ATOM 701 N N . ILE A 1 91 ? -3.244 -0.592 -12.532 1.00 78.62 91 ILE A N 1
ATOM 702 C CA . ILE A 1 91 ? -3.902 -0.902 -13.808 1.00 78.62 91 ILE A CA 1
ATOM 703 C C . ILE A 1 91 ? -3.270 -0.082 -14.937 1.00 78.62 91 ILE A C 1
ATOM 705 O O . ILE A 1 91 ? -2.854 -0.651 -15.944 1.00 78.62 91 ILE A O 1
ATOM 709 N N . LEU A 1 92 ? -3.138 1.233 -14.759 1.00 75.50 92 LEU A N 1
ATOM 710 C CA . LEU A 1 92 ? -2.571 2.129 -15.770 1.00 75.50 92 LEU A CA 1
ATOM 711 C C . LEU A 1 92 ? -1.096 1.843 -16.045 1.00 75.50 92 LEU A C 1
ATOM 713 O O . LEU A 1 92 ? -0.657 1.975 -17.181 1.00 75.50 92 LEU A O 1
ATOM 717 N N . ALA A 1 93 ? -0.338 1.433 -15.032 1.00 67.56 93 ALA A N 1
ATOM 718 C CA . ALA A 1 93 ? 1.077 1.151 -15.182 1.00 67.56 93 ALA A CA 1
ATOM 719 C C . ALA A 1 93 ? 1.361 -0.271 -15.653 1.00 67.56 93 ALA A C 1
ATOM 721 O O . ALA A 1 93 ? 2.423 -0.459 -16.205 1.00 67.56 93 ALA A O 1
ATOM 722 N N . ARG A 1 94 ? 0.493 -1.276 -15.455 1.00 64.31 94 ARG A N 1
ATOM 723 C CA . ARG A 1 94 ? 0.772 -2.678 -15.852 1.00 64.31 94 ARG A CA 1
ATOM 724 C C . ARG A 1 94 ? -0.003 -3.146 -17.084 1.00 64.31 94 ARG A C 1
ATOM 726 O O . ARG A 1 94 ? 0.519 -3.975 -17.821 1.00 64.31 94 ARG A O 1
ATOM 733 N N . VAL A 1 95 ? -1.215 -2.642 -17.331 1.00 62.91 95 VAL A N 1
ATOM 734 C CA . VAL A 1 95 ? -2.066 -3.095 -18.452 1.00 62.91 95 VAL A CA 1
ATOM 735 C C . VAL A 1 95 ? -1.551 -2.666 -19.839 1.00 62.91 95 VAL A C 1
ATOM 737 O O . VAL A 1 95 ? -1.622 -3.493 -20.747 1.00 62.91 95 VAL A O 1
ATOM 740 N N . PRO A 1 96 ? -0.990 -1.458 -20.060 1.00 56.44 96 PRO A N 1
ATOM 741 C CA . PRO A 1 96 ? -0.563 -1.052 -21.405 1.00 56.44 96 PRO A CA 1
ATOM 742 C C . PRO A 1 96 ? 0.870 -1.474 -21.790 1.00 56.44 96 PRO A C 1
ATOM 744 O O . PRO A 1 96 ? 1.271 -1.284 -22.938 1.00 56.44 96 PRO A O 1
ATOM 747 N N . LEU A 1 97 ? 1.658 -2.056 -20.877 1.00 52.62 97 LEU A N 1
ATOM 748 C CA . LEU A 1 97 ? 3.115 -2.183 -21.060 1.00 52.62 97 LEU A CA 1
ATOM 749 C C . LEU A 1 97 ? 3.576 -3.203 -22.108 1.00 52.62 97 LEU A C 1
ATOM 751 O O . LEU A 1 97 ? 4.731 -3.149 -22.515 1.00 52.62 97 LEU A O 1
ATOM 755 N N . ALA A 1 98 ? 2.734 -4.138 -22.544 1.00 50.84 98 ALA A N 1
ATOM 756 C CA . ALA A 1 98 ? 3.211 -5.212 -23.417 1.00 50.84 98 ALA A CA 1
ATOM 757 C C . ALA A 1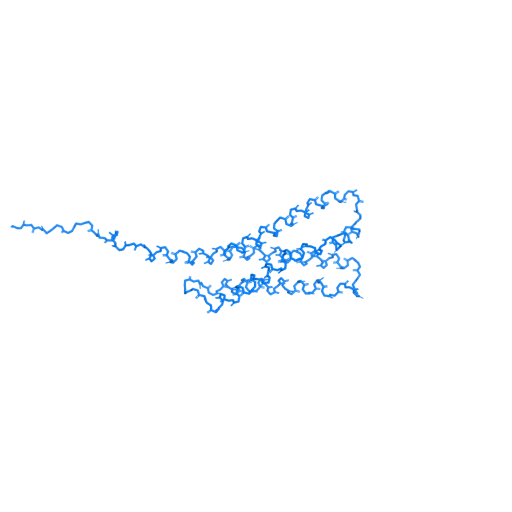 98 ? 3.223 -4.858 -24.916 1.00 50.84 98 ALA A C 1
ATOM 759 O O . ALA A 1 98 ? 3.870 -5.571 -25.677 1.00 50.84 98 ALA A O 1
ATOM 760 N N . ALA A 1 99 ? 2.523 -3.802 -25.362 1.00 55.12 99 ALA A N 1
ATOM 761 C CA . ALA A 1 99 ? 2.244 -3.641 -26.797 1.00 55.12 99 ALA A CA 1
ATOM 762 C C . ALA A 1 99 ? 2.482 -2.250 -27.420 1.00 55.12 99 ALA A C 1
ATOM 764 O O . ALA A 1 99 ? 2.523 -2.183 -28.646 1.00 55.12 99 ALA A O 1
ATOM 765 N N . VAL A 1 100 ? 2.609 -1.147 -26.658 1.00 58.59 100 VAL A N 1
ATOM 766 C CA . VAL A 1 100 ? 2.461 0.205 -27.266 1.00 58.59 100 VAL A CA 1
ATOM 767 C C . VAL A 1 100 ? 3.450 1.279 -26.778 1.00 58.59 100 VAL A C 1
ATOM 769 O O . VAL A 1 100 ? 3.566 2.320 -27.416 1.00 58.59 100 VAL A O 1
ATOM 772 N N . VAL A 1 101 ? 4.184 1.069 -25.681 1.00 63.56 101 VAL A N 1
ATOM 773 C CA . VAL A 1 101 ? 4.933 2.155 -25.010 1.00 63.56 101 VAL A CA 1
ATOM 774 C C . VAL A 1 101 ? 6.442 2.051 -25.257 1.00 63.56 101 VAL A C 1
ATOM 776 O O . VAL A 1 101 ? 7.019 0.965 -25.200 1.00 63.56 101 VAL A O 1
ATOM 779 N N . SER A 1 102 ? 7.092 3.189 -25.525 1.00 69.94 102 SER A N 1
ATOM 780 C CA . SER A 1 102 ? 8.550 3.273 -25.681 1.00 69.94 102 SER A CA 1
ATOM 781 C C . SER A 1 102 ? 9.285 2.918 -24.377 1.00 69.94 102 SER A C 1
ATOM 783 O O . SER A 1 102 ? 8.775 3.139 -23.280 1.00 69.94 102 SER A O 1
ATOM 785 N N . GLN A 1 103 ? 10.504 2.373 -24.467 1.00 65.56 103 GLN A N 1
ATOM 786 C CA . GLN A 1 103 ? 11.247 1.891 -23.289 1.00 65.56 103 GLN A CA 1
ATOM 787 C C . GLN A 1 103 ? 11.509 2.983 -22.233 1.00 65.56 103 GLN A C 1
ATOM 789 O O . GLN A 1 103 ? 11.480 2.696 -21.040 1.00 65.56 103 GLN A O 1
ATOM 794 N N . SER A 1 104 ? 11.737 4.235 -22.642 1.00 66.94 104 SER A N 1
ATOM 795 C CA . SER A 1 104 ? 11.967 5.362 -21.724 1.00 66.94 104 SER A CA 1
ATOM 796 C C . SER A 1 104 ? 10.699 5.785 -20.978 1.00 66.94 104 SER A C 1
ATOM 798 O O . SER A 1 104 ? 10.737 6.109 -19.792 1.00 66.94 104 SER A O 1
ATOM 800 N N . GLU A 1 105 ? 9.560 5.751 -21.657 1.00 70.56 105 GLU A N 1
ATOM 801 C CA . GLU A 1 105 ? 8.257 6.085 -21.088 1.00 70.56 105 GLU A CA 1
ATOM 802 C C . GLU A 1 105 ? 7.763 4.985 -20.135 1.00 70.56 105 GLU A C 1
ATOM 804 O O . GLU A 1 105 ? 7.191 5.281 -19.087 1.00 70.56 105 GLU A O 1
ATOM 809 N N . LEU A 1 106 ? 8.112 3.726 -20.421 1.00 67.81 106 LEU A N 1
ATOM 810 C CA . LEU A 1 106 ? 7.905 2.574 -19.540 1.00 67.81 106 LEU A CA 1
ATOM 811 C C . LEU A 1 106 ? 8.546 2.778 -18.157 1.00 67.81 106 LEU A C 1
ATOM 813 O O . LEU A 1 106 ? 7.902 2.565 -17.131 1.00 67.81 106 LEU A O 1
ATOM 817 N N . VAL A 1 107 ? 9.811 3.211 -18.129 1.00 68.62 107 VAL A N 1
ATOM 818 C CA . VAL A 1 107 ? 10.564 3.448 -16.886 1.00 68.62 107 VAL A CA 1
ATOM 819 C C . VAL A 1 107 ? 9.927 4.564 -16.066 1.00 68.62 107 VAL A C 1
ATOM 821 O O . VAL A 1 107 ? 9.729 4.401 -14.862 1.00 68.62 107 VAL A O 1
ATOM 824 N N . ASN A 1 108 ? 9.546 5.669 -16.709 1.00 72.88 108 ASN A N 1
ATOM 825 C CA . ASN A 1 108 ? 8.881 6.778 -16.027 1.00 72.88 108 ASN A CA 1
ATOM 826 C C . ASN A 1 108 ? 7.529 6.362 -15.431 1.00 72.88 108 ASN A C 1
ATOM 828 O O . ASN A 1 108 ? 7.242 6.704 -14.285 1.00 72.88 108 ASN A O 1
ATOM 832 N N . LEU A 1 109 ? 6.728 5.582 -16.163 1.00 70.75 109 LEU A N 1
ATOM 833 C CA . LEU A 1 109 ? 5.447 5.068 -15.670 1.00 70.75 109 LEU A CA 1
ATOM 834 C C . LEU A 1 109 ? 5.623 4.119 -14.481 1.00 70.75 109 LEU A C 1
ATOM 836 O O . LEU A 1 109 ? 4.875 4.212 -13.507 1.00 70.75 109 LEU A O 1
ATOM 840 N N . LEU A 1 110 ? 6.627 3.239 -14.528 1.00 70.56 110 LEU A N 1
ATOM 841 C CA . LEU A 1 110 ? 6.944 2.338 -13.420 1.00 70.56 110 LEU A CA 1
ATOM 842 C C . LEU A 1 110 ? 7.331 3.128 -12.166 1.00 70.56 110 LEU A C 1
ATOM 844 O O . LEU A 1 110 ? 6.719 2.920 -11.116 1.00 70.56 110 LEU A O 1
ATOM 848 N N . LEU A 1 111 ? 8.260 4.082 -12.294 1.00 73.00 111 LEU A N 1
ATOM 849 C CA . LEU A 1 111 ? 8.694 4.952 -11.195 1.00 73.00 111 LEU A CA 1
ATOM 850 C C . LEU A 1 111 ? 7.534 5.762 -10.614 1.00 73.00 111 LEU A C 1
ATOM 852 O O . LEU A 1 111 ? 7.387 5.857 -9.396 1.00 73.00 111 LEU A O 1
ATOM 856 N N . GLN A 1 112 ? 6.686 6.331 -11.469 1.00 76.31 112 GLN A N 1
ATOM 857 C CA . GLN A 1 112 ? 5.537 7.114 -11.030 1.00 76.31 112 GLN A CA 1
ATOM 858 C C . GLN A 1 112 ? 4.511 6.250 -10.288 1.00 76.31 112 GLN A C 1
ATOM 860 O O . GLN A 1 112 ? 4.013 6.659 -9.236 1.00 76.31 112 GLN A O 1
ATOM 865 N N . SER A 1 113 ? 4.223 5.045 -10.793 1.00 73.00 113 SER A N 1
ATOM 866 C CA . SER A 1 113 ? 3.306 4.107 -10.133 1.00 73.00 113 SER A CA 1
ATOM 867 C C . SER A 1 113 ? 3.817 3.688 -8.756 1.00 73.00 113 SER A C 1
ATOM 869 O O . SER A 1 113 ? 3.045 3.584 -7.799 1.00 73.00 113 SER A O 1
ATOM 871 N N . ASP A 1 114 ? 5.132 3.521 -8.640 1.00 74.88 114 ASP A N 1
ATOM 872 C CA . ASP A 1 114 ? 5.778 3.102 -7.414 1.00 74.88 114 ASP A CA 1
ATOM 873 C C . ASP A 1 114 ? 5.764 4.220 -6.359 1.00 74.88 114 ASP A C 1
ATOM 875 O O . ASP A 1 114 ? 5.371 4.006 -5.209 1.00 74.88 114 ASP A O 1
ATOM 879 N N . TRP A 1 115 ? 6.042 5.463 -6.762 1.00 77.44 115 TRP A N 1
ATOM 880 C CA . TRP A 1 115 ? 5.882 6.634 -5.893 1.00 77.44 115 TRP A CA 1
ATOM 881 C C . TRP A 1 115 ? 4.439 6.845 -5.425 1.00 77.44 115 TRP A C 1
ATOM 883 O O . TRP A 1 115 ? 4.213 7.157 -4.253 1.00 77.44 115 TRP A O 1
ATOM 893 N N . MET A 1 116 ? 3.448 6.637 -6.298 1.00 77.69 116 MET A N 1
ATOM 894 C CA . M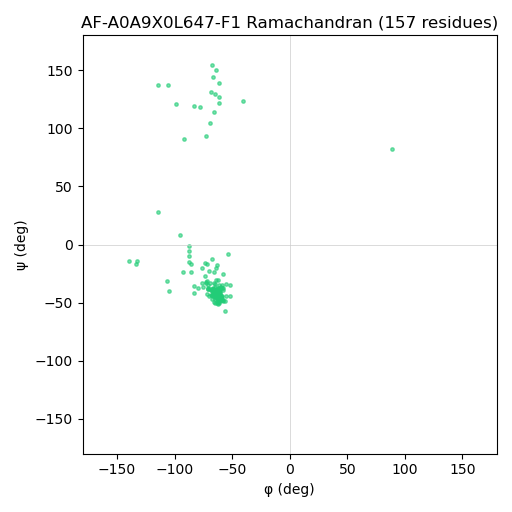ET A 1 116 ? 2.034 6.720 -5.915 1.00 77.69 116 MET A CA 1
ATOM 895 C C . MET A 1 116 ? 1.675 5.685 -4.848 1.00 77.69 116 MET A C 1
ATOM 897 O O . MET A 1 116 ? 0.986 6.025 -3.882 1.00 77.69 116 MET A O 1
ATOM 901 N N . ARG A 1 117 ? 2.180 4.452 -4.972 1.00 74.88 117 ARG A N 1
ATOM 902 C CA . ARG A 1 117 ? 2.014 3.387 -3.970 1.00 74.88 117 ARG A CA 1
ATOM 903 C C . ARG A 1 117 ? 2.641 3.758 -2.621 1.00 74.88 117 ARG A C 1
ATOM 905 O O . ARG A 1 117 ? 2.042 3.514 -1.577 1.00 74.88 117 ARG A O 1
ATOM 912 N N . LYS A 1 118 ? 3.811 4.402 -2.621 1.00 74.44 118 LYS A N 1
ATOM 913 C CA . LYS A 1 118 ? 4.486 4.859 -1.388 1.00 74.44 118 LYS A CA 1
ATOM 914 C C . LYS A 1 118 ? 3.701 5.950 -0.673 1.00 74.44 118 LYS A C 1
ATOM 916 O O . LYS A 1 118 ? 3.460 5.851 0.528 1.00 74.44 118 LYS A O 1
ATOM 921 N N . LEU A 1 119 ? 3.279 6.978 -1.409 1.00 81.00 119 LEU A N 1
ATOM 922 C CA . LEU A 1 119 ? 2.530 8.104 -0.845 1.00 81.00 119 LEU A CA 1
ATOM 923 C C . LEU A 1 119 ? 1.205 7.652 -0.230 1.00 81.00 119 LEU A C 1
ATOM 925 O O . LEU A 1 119 ? 0.827 8.108 0.846 1.00 81.00 119 LEU A O 1
ATOM 929 N N . THR A 1 120 ? 0.520 6.723 -0.888 1.00 80.12 120 THR A N 1
ATOM 930 C CA . THR A 1 120 ? -0.739 6.168 -0.384 1.00 80.12 120 THR A CA 1
ATOM 931 C C . THR A 1 120 ? -0.534 5.322 0.868 1.00 80.12 120 T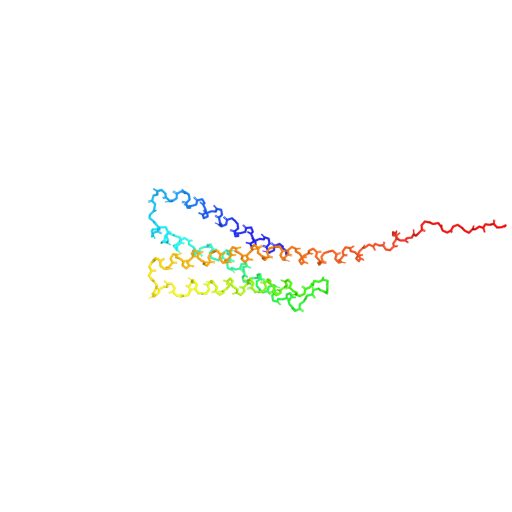HR A C 1
ATOM 933 O O . THR A 1 120 ? -1.256 5.538 1.837 1.00 80.12 120 THR A O 1
ATOM 936 N N . LEU A 1 121 ? 0.490 4.464 0.931 1.00 75.12 121 LEU A N 1
ATOM 937 C CA . LEU A 1 121 ? 0.835 3.724 2.156 1.00 75.12 121 LEU A CA 1
ATOM 938 C C . LEU A 1 121 ? 1.204 4.647 3.328 1.00 75.12 121 LEU A C 1
ATOM 940 O O . LEU A 1 121 ? 0.824 4.380 4.471 1.00 75.12 121 LEU A O 1
ATOM 944 N N . LEU A 1 122 ? 1.906 5.750 3.050 1.00 81.12 122 LEU A N 1
ATOM 945 C CA . LEU A 1 122 ? 2.279 6.748 4.056 1.00 81.12 122 LEU A CA 1
ATOM 946 C C . LEU A 1 122 ? 1.055 7.448 4.666 1.00 81.12 122 LEU A C 1
ATOM 948 O O . LEU A 1 122 ? 1.095 7.834 5.830 1.00 81.12 122 LEU A O 1
ATOM 952 N N . ILE A 1 123 ? -0.031 7.593 3.905 1.00 83.19 123 ILE A N 1
ATOM 953 C CA . ILE A 1 123 ? -1.307 8.140 4.389 1.00 83.19 123 ILE A CA 1
ATOM 954 C C . ILE A 1 123 ? -2.138 7.046 5.071 1.00 83.19 123 ILE A C 1
ATOM 956 O O . ILE A 1 123 ? -2.737 7.272 6.126 1.00 83.19 123 ILE A O 1
ATOM 960 N N . GLU A 1 124 ? -2.170 5.851 4.488 1.00 79.56 124 GLU A N 1
ATOM 961 C CA . GLU A 1 124 ? -2.994 4.739 4.945 1.00 79.56 124 GLU A CA 1
ATOM 962 C C . GLU A 1 124 ? -2.581 4.245 6.335 1.00 79.56 124 GLU A C 1
ATOM 964 O O . GLU A 1 124 ? -3.438 4.048 7.201 1.00 79.56 124 GLU A O 1
ATOM 969 N N . ALA A 1 125 ? -1.280 4.089 6.590 1.00 78.44 125 ALA A N 1
ATOM 970 C CA . ALA A 1 125 ? -0.788 3.548 7.853 1.00 78.44 125 ALA A CA 1
ATOM 971 C C . ALA A 1 125 ? -1.171 4.410 9.079 1.00 78.44 125 ALA A C 1
ATOM 973 O O . ALA A 1 125 ? -1.757 3.858 10.019 1.00 78.44 125 ALA A O 1
ATOM 974 N N . PRO A 1 126 ? -0.953 5.741 9.096 1.00 82.12 126 PRO A N 1
ATOM 975 C CA . PRO A 1 126 ? -1.445 6.610 10.165 1.00 82.12 126 PRO A CA 1
ATOM 976 C C . PRO A 1 126 ? -2.964 6.548 10.345 1.00 82.12 126 PRO A C 1
ATOM 978 O O . PRO A 1 126 ? -3.445 6.523 11.480 1.00 82.12 126 PRO A O 1
ATOM 981 N N . MET A 1 127 ? -3.733 6.473 9.253 1.00 82.50 127 MET A N 1
ATOM 982 C CA . MET A 1 127 ? -5.196 6.372 9.326 1.00 82.50 127 MET A CA 1
ATOM 983 C C . MET A 1 127 ? -5.643 5.041 9.934 1.00 82.50 127 MET A C 1
ATOM 985 O O . MET A 1 127 ? -6.537 5.017 10.783 1.00 82.50 127 MET A O 1
ATOM 989 N N . ALA A 1 128 ? -4.992 3.935 9.572 1.00 79.62 128 ALA A N 1
ATOM 990 C CA . ALA A 1 128 ? -5.244 2.624 10.159 1.00 79.62 128 ALA A CA 1
ATOM 991 C C . ALA A 1 128 ? -4.920 2.597 11.663 1.00 79.62 128 ALA A C 1
ATOM 993 O O . ALA A 1 128 ? -5.694 2.037 12.445 1.00 79.62 128 ALA A O 1
ATOM 994 N N . VAL A 1 129 ? -3.820 3.235 12.080 1.00 82.19 129 VAL A N 1
ATOM 995 C CA . VAL A 1 129 ? -3.451 3.390 13.498 1.00 82.19 129 VAL A CA 1
ATOM 996 C C . VAL A 1 129 ? -4.476 4.248 14.239 1.00 82.19 129 VAL A C 1
ATOM 998 O O . VAL A 1 129 ? -4.937 3.856 15.310 1.00 82.19 129 VAL A O 1
ATOM 1001 N N . TYR A 1 130 ? -4.896 5.375 13.663 1.00 83.62 130 TYR A N 1
ATOM 1002 C CA . TYR A 1 130 ? -5.906 6.252 14.254 1.00 83.62 130 TYR A CA 1
ATOM 1003 C C . TYR A 1 130 ? -7.244 5.531 14.467 1.00 83.62 130 TYR A C 1
ATOM 1005 O O . TYR A 1 130 ? -7.822 5.588 15.555 1.00 83.62 130 TYR A O 1
ATOM 1013 N N . MET A 1 131 ? -7.726 4.804 13.455 1.00 83.12 131 MET A N 1
ATOM 1014 C CA . MET A 1 131 ? -8.967 4.031 13.560 1.00 83.12 131 MET A CA 1
ATOM 1015 C C . MET A 1 131 ? -8.858 2.920 14.610 1.00 83.12 131 MET A C 1
ATOM 1017 O O . MET A 1 131 ? -9.790 2.732 15.391 1.00 83.12 131 MET A O 1
ATOM 1021 N N . ALA A 1 132 ? -7.716 2.227 14.680 1.00 81.06 132 ALA A N 1
ATOM 1022 C CA . ALA A 1 132 ? -7.464 1.227 15.712 1.00 81.06 132 ALA A CA 1
ATOM 1023 C C . ALA A 1 132 ? -7.479 1.855 17.113 1.00 81.06 132 ALA A C 1
ATOM 1025 O O . ALA A 1 132 ? -8.196 1.374 17.988 1.00 81.06 132 ALA A O 1
ATOM 1026 N N . TYR A 1 133 ? -6.767 2.965 17.315 1.00 82.62 133 TYR A N 1
ATOM 1027 C CA . TYR A 1 133 ? -6.747 3.689 18.587 1.00 82.62 133 TYR A CA 1
ATOM 1028 C C . TYR A 1 133 ? -8.157 4.086 19.045 1.00 82.62 133 TYR A C 1
ATOM 1030 O O . TYR A 1 133 ? -8.521 3.861 20.198 1.00 82.62 133 TYR A O 1
ATOM 1038 N N . ARG A 1 134 ? -8.992 4.604 18.137 1.00 81.75 134 ARG A N 1
ATOM 1039 C CA . ARG A 1 134 ? -10.391 4.956 18.432 1.00 81.75 134 ARG A CA 1
ATOM 1040 C C . ARG A 1 134 ? -11.244 3.736 18.783 1.00 81.75 134 ARG A C 1
ATOM 1042 O O . ARG A 1 134 ? -12.037 3.803 19.722 1.00 81.75 134 ARG A O 1
ATOM 1049 N N . ALA A 1 135 ? -11.067 2.628 18.066 1.00 79.12 135 ALA A N 1
ATOM 1050 C CA . ALA A 1 135 ? -11.816 1.399 18.303 1.00 79.12 135 ALA A CA 1
ATOM 1051 C C . ALA A 1 135 ? -11.461 0.757 19.657 1.00 79.12 135 ALA A C 1
ATOM 1053 O O . ALA A 1 135 ? -12.356 0.411 20.427 1.00 79.12 135 ALA A O 1
ATOM 1054 N N . TYR A 1 136 ? -10.168 0.638 19.976 1.00 79.31 136 TYR A N 1
ATOM 1055 C CA . TYR A 1 136 ? -9.699 0.042 21.232 1.00 79.31 136 TYR A CA 1
ATOM 1056 C C . TYR A 1 136 ? -9.874 0.974 22.432 1.00 79.31 136 TYR A C 1
ATOM 1058 O O . TYR A 1 136 ? -10.242 0.510 23.509 1.00 79.31 136 TYR A O 1
ATOM 1066 N N . GLY A 1 137 ? -9.681 2.283 22.246 1.00 70.88 137 GLY A N 1
ATOM 1067 C CA . GLY A 1 137 ? -9.925 3.284 23.280 1.00 70.88 137 GLY A CA 1
ATOM 1068 C C . GLY A 1 137 ? -11.367 3.231 23.781 1.00 70.88 137 GLY A C 1
ATOM 1069 O O . GLY A 1 137 ? -11.585 3.128 24.981 1.00 70.88 137 GLY A O 1
ATOM 1070 N N . ALA A 1 138 ? -12.353 3.196 22.879 1.00 62.25 138 ALA A N 1
ATOM 1071 C CA . ALA A 1 138 ? -13.764 3.092 23.262 1.00 62.25 138 ALA A CA 1
ATOM 1072 C C . ALA A 1 138 ? -14.076 1.840 24.107 1.00 62.25 138 ALA A C 1
ATOM 1074 O O . ALA A 1 138 ? -14.845 1.918 25.061 1.00 62.25 138 ALA A O 1
ATOM 1075 N N . ASN A 1 139 ? -13.438 0.704 23.809 1.00 60.72 139 ASN A N 1
ATOM 1076 C CA . ASN A 1 139 ? -13.623 -0.531 24.575 1.00 60.72 139 ASN A CA 1
ATOM 1077 C C . ASN A 1 139 ? -12.953 -0.485 25.960 1.00 60.72 139 ASN A C 1
ATOM 1079 O O . ASN A 1 139 ? -13.488 -1.048 26.912 1.00 60.72 139 ASN A O 1
ATOM 1083 N N . LEU A 1 140 ? -11.820 0.212 26.098 1.00 60.47 140 LEU A N 1
ATOM 1084 C CA . LEU A 1 140 ? -11.116 0.374 27.377 1.00 60.47 140 LEU A CA 1
ATOM 1085 C C . LEU A 1 140 ? -11.892 1.249 28.373 1.00 60.47 140 LEU A C 1
ATOM 1087 O O . LEU A 1 140 ? -11.927 0.926 29.558 1.00 60.47 140 LEU A O 1
ATOM 1091 N N . TRP A 1 141 ? -12.561 2.309 27.908 1.00 54.31 141 TRP A N 1
ATOM 1092 C CA . TRP A 1 141 ? -13.381 3.169 28.776 1.00 54.31 141 TRP A CA 1
ATOM 1093 C C . TRP A 1 141 ? -14.674 2.487 29.246 1.00 54.31 141 TRP A C 1
ATOM 1095 O O . TRP A 1 141 ? -15.115 2.728 30.366 1.00 54.31 141 TRP A O 1
ATOM 1105 N N . HIS A 1 142 ? -15.257 1.589 28.444 1.00 55.03 142 HIS A N 1
ATOM 1106 C CA . HIS A 1 142 ? -16.411 0.783 28.868 1.00 55.03 142 HIS A CA 1
ATOM 1107 C C . HIS A 1 142 ? -16.047 -0.374 29.808 1.00 55.03 142 HIS A C 1
ATOM 1109 O O . HIS A 1 142 ? -16.911 -0.863 30.531 1.00 55.03 142 HIS A O 1
ATOM 1115 N N . ALA A 1 143 ? -14.782 -0.799 29.822 1.00 55.41 143 ALA A N 1
ATOM 1116 C CA . ALA A 1 143 ? -14.294 -1.871 30.682 1.00 55.41 143 ALA A CA 1
ATOM 1117 C C . ALA A 1 143 ? -13.835 -1.394 32.071 1.00 55.41 143 ALA A C 1
ATOM 1119 O O . ALA A 1 143 ? -13.432 -2.232 32.877 1.00 55.41 143 ALA A O 1
ATOM 1120 N N . GLN A 1 144 ? -13.886 -0.090 32.386 1.00 55.09 144 GLN A N 1
ATOM 1121 C CA . GLN A 1 144 ? -13.637 0.366 33.755 1.00 55.09 144 GLN A CA 1
ATOM 1122 C C . GLN A 1 144 ? -14.754 -0.159 34.669 1.00 55.09 144 GLN A C 1
ATOM 1124 O O . GLN A 1 144 ? -15.907 0.255 34.527 1.00 55.09 144 GLN A O 1
ATOM 1129 N N . PRO A 1 145 ? -14.451 -1.058 35.624 1.00 53.66 145 PRO A N 1
ATOM 1130 C CA . PRO A 1 145 ? -15.465 -1.524 36.544 1.00 53.66 145 PRO A CA 1
ATOM 1131 C C . PRO A 1 145 ? -15.919 -0.335 37.394 1.00 53.66 145 PRO A C 1
ATOM 1133 O O . PRO A 1 145 ? -15.110 0.364 38.011 1.00 53.66 145 PRO A O 1
ATOM 1136 N N . ALA A 1 146 ? -17.236 -0.136 37.467 1.00 56.69 146 ALA A N 1
ATOM 1137 C CA . ALA A 1 146 ? -17.888 0.878 38.299 1.00 56.69 146 ALA A CA 1
ATOM 1138 C C . ALA A 1 146 ? -17.483 0.812 39.793 1.00 56.69 146 ALA A C 1
ATOM 1140 O O . ALA A 1 146 ? -17.800 1.712 40.567 1.00 56.69 146 ALA A O 1
ATOM 1141 N N . SER A 1 147 ? -16.744 -0.223 40.209 1.00 58.72 147 SER A N 1
ATOM 1142 C CA . SER A 1 147 ? -16.165 -0.373 41.543 1.00 58.72 147 SER A CA 1
ATOM 1143 C C . SER A 1 147 ? -15.115 0.686 41.903 1.00 58.72 147 SER A C 1
ATOM 1145 O O . SER A 1 147 ? -14.876 0.885 43.090 1.00 58.72 147 SER A O 1
ATOM 1147 N N . LEU A 1 148 ? -14.507 1.382 40.933 1.00 56.28 148 LEU A N 1
ATOM 1148 C CA . LEU A 1 148 ? -13.541 2.463 41.206 1.00 56.28 148 LEU A CA 1
ATOM 1149 C C . LEU A 1 148 ? -14.189 3.844 41.403 1.00 56.28 148 LEU A C 1
ATOM 1151 O O . LEU A 1 148 ? -13.522 4.768 41.858 1.00 56.28 148 LEU A O 1
ATOM 1155 N N . LEU A 1 149 ? -15.489 3.979 41.120 1.00 57.66 149 LEU A N 1
ATOM 1156 C CA . LEU A 1 149 ? -16.261 5.207 41.350 1.00 57.66 149 LEU A CA 1
ATOM 1157 C C . LEU A 1 149 ? -17.007 5.201 42.693 1.00 57.66 149 LEU A C 1
ATOM 1159 O O . LEU A 1 149 ? -17.794 6.109 42.962 1.00 57.66 149 LEU A O 1
ATOM 1163 N N . ARG A 1 150 ? -16.765 4.207 43.562 1.00 57.81 150 ARG A N 1
ATOM 1164 C CA . ARG A 1 150 ? -17.305 4.217 44.926 1.00 57.81 150 ARG A CA 1
ATOM 1165 C C . ARG A 1 150 ? -16.550 5.267 45.738 1.00 57.81 150 ARG A C 1
ATOM 1167 O O . ARG A 1 150 ? -15.476 5.025 46.283 1.00 57.81 150 ARG A O 1
ATOM 1174 N N . THR A 1 151 ? -17.130 6.457 45.747 1.00 57.75 151 THR A N 1
ATOM 1175 C CA . THR A 1 151 ? -16.766 7.612 46.556 1.00 57.75 151 THR A CA 1
ATOM 1176 C C . THR A 1 151 ? -16.403 7.199 47.981 1.00 57.75 151 THR A C 1
ATOM 1178 O O . THR A 1 151 ? -17.161 6.549 48.704 1.00 57.75 151 THR A O 1
ATOM 1181 N N . ARG A 1 152 ? -15.191 7.577 48.383 1.00 56.22 152 ARG A N 1
ATOM 1182 C CA . ARG A 1 152 ? -14.689 7.435 49.744 1.00 56.22 152 ARG A CA 1
ATOM 1183 C C . ARG A 1 152 ? -15.460 8.407 50.645 1.00 56.22 152 ARG A C 1
ATOM 1185 O O . ARG A 1 152 ? -15.184 9.596 50.623 1.00 56.22 152 ARG A O 1
ATOM 1192 N N . GLY A 1 153 ? -16.386 7.872 51.440 1.00 58.22 153 GLY A N 1
ATOM 1193 C CA . GLY A 1 153 ? -16.768 8.431 52.742 1.00 58.22 153 GLY A CA 1
ATOM 1194 C C . GLY A 1 153 ? -17.880 9.482 52.764 1.00 58.22 153 GLY A C 1
ATOM 1195 O O . GLY A 1 153 ? -17.605 10.657 52.958 1.00 58.22 153 GLY A O 1
ATOM 1196 N N . ASN A 1 154 ? -19.139 9.035 52.737 1.00 55.75 154 ASN A N 1
ATOM 1197 C CA . ASN A 1 154 ? -20.194 9.705 53.503 1.00 55.75 154 ASN A CA 1
ATOM 1198 C C . ASN A 1 154 ? -20.268 9.022 54.875 1.00 55.75 154 ASN A C 1
ATOM 1200 O O . ASN A 1 154 ? -20.960 8.019 55.037 1.00 55.75 154 ASN A O 1
ATOM 1204 N N . THR A 1 155 ? -19.516 9.522 55.853 1.00 64.69 155 THR A N 1
ATOM 1205 C CA . THR A 1 155 ? -19.748 9.207 57.269 1.00 64.69 155 THR A CA 1
ATOM 1206 C C . THR A 1 155 ? -20.931 10.045 57.760 1.00 64.69 155 THR A C 1
ATOM 1208 O O . THR A 1 155 ? -20.829 11.272 57.721 1.00 64.69 155 THR A O 1
ATOM 1211 N N . PRO A 1 156 ? -22.051 9.442 58.201 1.00 60.31 156 PRO A N 1
ATOM 1212 C CA . PRO A 1 156 ? -23.121 10.199 58.835 1.00 60.31 156 PRO A CA 1
ATOM 1213 C C . PRO A 1 156 ? -22.634 10.727 60.188 1.00 60.31 156 PRO A C 1
ATOM 1215 O O . PRO A 1 156 ? -22.053 9.986 60.982 1.00 60.31 156 PRO A O 1
ATOM 1218 N N . ALA A 1 157 ? -22.854 12.019 60.429 1.00 60.00 157 ALA A N 1
ATOM 1219 C CA . ALA A 1 157 ? -22.664 12.632 61.734 1.00 60.00 157 ALA A CA 1
ATOM 1220 C C . ALA A 1 157 ? -23.612 11.961 62.739 1.00 60.00 157 ALA A C 1
ATOM 1222 O O . ALA A 1 157 ? -24.824 11.943 62.525 1.00 60.00 157 ALA A O 1
ATOM 1223 N N . MET A 1 158 ? -23.057 11.386 63.807 1.00 55.84 158 MET A N 1
ATOM 1224 C CA . MET A 1 158 ? -23.839 10.987 64.974 1.00 55.84 158 MET A CA 1
ATOM 1225 C C . MET A 1 158 ? -24.011 12.220 65.864 1.00 55.84 158 MET A C 1
ATOM 1227 O O . MET A 1 158 ? -23.018 12.815 66.283 1.00 55.84 158 MET A O 1
ATOM 1231 N N . SER A 1 159 ? -25.268 12.611 66.070 1.00 66.06 159 SER A N 1
ATOM 1232 C CA . SER A 1 159 ? -25.729 13.561 67.090 1.00 66.06 159 SER A CA 1
ATOM 1233 C C . SER A 1 159 ? -25.852 12.890 68.448 1.00 66.06 159 SER A C 1
ATOM 1235 O O . SER A 1 159 ? -26.369 11.748 68.445 1.00 66.06 159 SER A O 1
#

Foldseek 3Di:
DVLLVVLVVLLVVVVVVVVVCCVVCVVPDDPLVVLVVCVVPCPVSCCVNVVSLVVVLVVLVVCVVVPDPLADCVLSVLLNVLSVQLVVLCCVLPVPPPPDDDSVVNSVSVVVSSVSNVVSSVSNSVSVVVRVCSVVVVVVVVPPPCVVVPDPDPDDDDD

pLDDT: mean 71.43, std 10.04, range [50.84, 89.31]

Solvent-accessible surface area (backbone atoms only — not comparable to full-atom values): 9174 Å² total; per-residue (Å²): 99,72,67,58,50,46,53,51,49,52,51,52,53,51,48,52,51,48,55,50,49,48,68,68,38,65,82,80,48,55,77,67,57,47,50,55,48,50,62,68,62,38,68,66,60,46,55,72,49,50,53,57,50,53,53,50,51,53,50,54,58,47,41,74,76,67,56,56,90,65,41,70,66,64,57,56,52,54,40,50,50,34,52,50,52,40,51,51,33,50,48,68,49,59,70,56,63,87,80,79,63,55,74,71,58,49,50,53,40,49,53,51,36,50,52,50,44,50,57,31,50,66,54,36,50,60,43,47,50,52,44,47,51,37,49,52,50,56,53,54,68,71,64,57,63,72,77,80,70,64,74,86,73,89,75,81,83,83,129

Secondary structure (DSSP, 8-state):
-HHHHHHHHHHHHHHHHHHHHHHHHTTT--HHHHHHHHHHHHHHHHHHHHHHHHHHHHHHHHHHHS--TTS-HHHHHHHHHHHHHHHHHHHHHHSSTTTS--HHHHHHHHHHHHHHHHHHHHHHHHHHHHHHHHHHHHHHHHTS-GGGG--S--PPPP-